Protein AF-A0A958GA60-F1 (afdb_monomer_lite)

Secondary structure (DSSP, 8-state):
--GGGHHHHHHHHHHGGG---HHHHHHHHHTHHHHHHHHHHHHHIIIII----EEE-TTS-EEE--TTTHHHHHH-S-HHHHHHHHHHHHHHHHHTHHHHHHHHHHHHHHHHHHHH-

Sequence (117 aa):
QLESYRHYLDNLLRSKAHVLPPEQERLLAMSGEIAQGPYHIFSMFNNADIKFPTITGEDGNKLEVTKGRYPRLMESDNRKVRKAAFQALYGTYGRWTNTLSATLSAAVKRDIFYARA

Foldseek 3Di:
DCPVCVVVVVVVVVCPVLDDDPVVVVVLVVCVVVLCVLVVVCCCCVPPNQFWAWDQDPVRDTDGQDPVCLVVQCVDPDPVSNVRSVCRVVVSVVVCVVVNVVSVVSNVVSVVVSVVD

Structure (mmCIF, N/CA/C/O backbone):
data_AF-A0A958GA60-F1
#
_entry.id   AF-A0A958GA60-F1
#
loop_
_atom_site.group_PDB
_atom_site.id
_atom_site.type_symbol
_atom_site.label_atom_id
_atom_site.label_alt_id
_atom_site.label_comp_id
_atom_site.label_asym_id
_atom_site.label_entity_id
_atom_site.label_seq_id
_atom_site.pdbx_PDB_ins_code
_atom_site.Cartn_x
_atom_site.Cartn_y
_atom_site.Cartn_z
_atom_site.occupancy
_atom_site.B_iso_or_equiv
_atom_site.auth_seq_id
_atom_site.auth_comp_id
_atom_site.auth_asym_id
_atom_site.auth_atom_id
_atom_site.pdbx_PDB_model_num
ATOM 1 N N . GLN A 1 1 ? 3.863 -25.000 -37.788 1.00 68.00 1 GLN A N 1
ATOM 2 C CA . GLN A 1 1 ? 4.550 -25.332 -36.517 1.00 68.00 1 GLN A CA 1
ATOM 3 C C . GLN A 1 1 ? 4.573 -24.158 -35.531 1.00 68.00 1 GLN A C 1
ATOM 5 O O . GLN A 1 1 ? 4.389 -24.409 -34.355 1.00 68.00 1 GLN A O 1
ATOM 10 N N . LEU A 1 2 ? 4.707 -22.893 -35.965 1.00 85.19 2 LEU A N 1
ATOM 11 C CA . LEU A 1 2 ? 4.644 -21.724 -35.060 1.00 85.19 2 LEU A CA 1
ATOM 12 C C . LEU A 1 2 ? 3.222 -21.219 -34.741 1.00 85.19 2 LEU A C 1
ATOM 14 O O . LEU A 1 2 ? 3.062 -20.314 -33.930 1.00 85.19 2 LEU A O 1
ATOM 18 N N . GLU A 1 3 ? 2.191 -21.816 -35.342 1.00 92.56 3 GLU A N 1
ATOM 19 C CA . GLU A 1 3 ? 0.797 -21.364 -35.226 1.00 92.56 3 GLU A CA 1
ATOM 20 C C . GLU A 1 3 ? 0.283 -21.317 -33.777 1.00 92.56 3 GLU A C 1
ATOM 22 O O . GLU A 1 3 ? -0.457 -20.405 -33.409 1.00 92.56 3 GLU A O 1
ATOM 27 N N . SER A 1 4 ? 0.736 -22.248 -32.930 1.00 95.19 4 SER A N 1
ATOM 28 C CA . SER A 1 4 ? 0.431 -22.288 -31.493 1.00 95.19 4 SER A CA 1
ATOM 29 C C . SER A 1 4 ? 1.071 -21.146 -30.696 1.00 95.19 4 SER A C 1
ATOM 31 O O . SER A 1 4 ? 0.593 -20.815 -29.616 1.00 95.19 4 SER A O 1
ATOM 33 N N . TYR A 1 5 ? 2.137 -20.532 -31.217 1.00 95.00 5 TYR A N 1
ATOM 34 C CA . TYR A 1 5 ? 2.871 -19.435 -30.578 1.00 95.00 5 TYR A CA 1
ATOM 35 C C . TYR A 1 5 ? 2.532 -18.066 -31.162 1.00 95.00 5 TYR A C 1
ATOM 37 O O . TYR A 1 5 ? 3.044 -17.062 -30.672 1.00 95.00 5 TYR A O 1
ATOM 45 N N . ARG A 1 6 ? 1.667 -18.006 -32.180 1.00 95.44 6 ARG A N 1
ATOM 46 C CA . ARG A 1 6 ? 1.301 -16.772 -32.886 1.00 95.44 6 ARG A CA 1
ATOM 47 C C . ARG A 1 6 ? 0.963 -15.627 -31.930 1.00 95.44 6 ARG A C 1
ATOM 49 O O . ARG A 1 6 ? 1.591 -14.585 -32.009 1.00 95.44 6 ARG A O 1
ATOM 56 N N . HIS A 1 7 ? 0.098 -15.859 -30.939 1.00 96.06 7 HIS A N 1
ATOM 57 C CA . HIS A 1 7 ? -0.260 -14.831 -29.953 1.00 96.06 7 HIS A CA 1
ATOM 58 C C . HIS A 1 7 ? 0.937 -14.313 -29.131 1.00 96.06 7 HIS A C 1
ATOM 60 O O . HIS A 1 7 ? 1.031 -13.122 -28.838 1.00 96.06 7 HIS A O 1
ATOM 66 N N . TYR A 1 8 ? 1.863 -15.197 -28.749 1.00 96.00 8 TYR A N 1
ATOM 67 C CA . TYR A 1 8 ? 3.080 -14.802 -28.038 1.00 96.00 8 TYR A CA 1
ATOM 68 C C . TYR A 1 8 ? 4.010 -13.983 -28.942 1.00 96.00 8 TYR A C 1
ATOM 70 O O . TYR A 1 8 ? 4.505 -12.941 -28.522 1.00 96.00 8 TYR A O 1
ATOM 78 N N . LEU A 1 9 ? 4.206 -14.421 -30.189 1.00 95.44 9 LEU A N 1
ATOM 79 C CA . LEU A 1 9 ? 5.051 -13.733 -31.166 1.00 95.44 9 LEU A CA 1
ATOM 80 C C . LEU A 1 9 ? 4.481 -12.360 -31.550 1.00 95.44 9 LEU A C 1
ATOM 82 O O . LEU A 1 9 ? 5.239 -11.396 -31.626 1.00 95.44 9 LEU A O 1
ATOM 86 N N . ASP A 1 10 ? 3.161 -12.241 -31.700 1.00 96.00 10 ASP A N 1
ATOM 87 C CA . ASP A 1 10 ? 2.483 -10.964 -31.948 1.00 96.00 10 ASP A CA 1
ATOM 88 C C . ASP A 1 10 ? 2.712 -9.984 -30.788 1.00 96.00 10 ASP A C 1
ATOM 90 O O . ASP A 1 10 ? 3.021 -8.811 -31.001 1.00 96.00 10 ASP A O 1
ATOM 94 N N . ASN A 1 11 ? 2.633 -10.467 -29.543 1.00 95.56 11 ASN A N 1
ATOM 95 C CA . ASN A 1 11 ? 2.946 -9.659 -28.366 1.00 95.56 11 ASN A CA 1
ATOM 96 C C . ASN A 1 11 ? 4.428 -9.277 -28.291 1.00 95.56 11 ASN A C 1
ATOM 98 O O . ASN A 1 11 ? 4.737 -8.132 -27.970 1.00 95.56 11 ASN A O 1
ATOM 102 N N . LEU A 1 12 ? 5.337 -10.198 -28.617 1.00 94.50 12 LEU A N 1
ATOM 103 C CA . LEU A 1 12 ? 6.774 -9.926 -28.649 1.00 94.50 12 LEU A CA 1
ATOM 104 C C . LEU A 1 12 ? 7.102 -8.817 -29.658 1.00 94.50 12 LEU A C 1
ATOM 106 O O . LEU A 1 12 ? 7.826 -7.876 -29.336 1.00 94.50 12 LEU A O 1
ATOM 110 N N . LEU A 1 13 ? 6.530 -8.895 -30.863 1.00 95.25 13 LEU A N 1
ATOM 111 C CA . LEU A 1 13 ? 6.695 -7.874 -31.897 1.00 95.25 13 LEU A CA 1
ATOM 112 C C . LEU A 1 13 ? 6.071 -6.538 -31.483 1.00 95.25 13 LEU A C 1
ATOM 114 O O . LEU A 1 13 ? 6.682 -5.494 -31.706 1.00 95.25 13 LEU A O 1
ATOM 118 N N . ARG A 1 14 ? 4.902 -6.562 -30.829 1.00 95.94 14 ARG A N 1
ATOM 119 C CA . ARG A 1 14 ? 4.254 -5.366 -30.269 1.00 95.94 14 ARG A CA 1
ATOM 120 C C . ARG A 1 14 ? 5.130 -4.673 -29.225 1.00 95.94 14 ARG A C 1
ATOM 122 O O . ARG A 1 14 ? 5.200 -3.449 -29.215 1.00 95.94 14 ARG A O 1
ATOM 129 N N . SER A 1 15 ? 5.824 -5.437 -28.384 1.00 94.69 15 SER A N 1
ATOM 130 C CA . SER A 1 15 ? 6.715 -4.901 -27.351 1.00 94.69 15 SER A CA 1
ATOM 131 C C . SER A 1 15 ? 8.065 -4.423 -27.878 1.00 94.69 15 SER A C 1
ATOM 133 O O . SER A 1 15 ? 8.784 -3.770 -27.134 1.00 94.69 15 SER A O 1
ATOM 135 N N . LYS A 1 16 ? 8.421 -4.687 -29.144 1.00 93.75 16 LYS A N 1
ATOM 136 C CA . LYS A 1 16 ? 9.751 -4.382 -29.705 1.00 93.75 16 LYS A CA 1
ATOM 137 C C . LYS A 1 16 ? 10.190 -2.923 -29.518 1.00 93.75 16 LYS A C 1
ATOM 139 O O . LYS A 1 16 ? 11.369 -2.681 -29.303 1.00 93.75 16 LYS A O 1
ATOM 144 N N . ALA A 1 17 ? 9.264 -1.964 -29.589 1.00 94.12 17 ALA A N 1
ATOM 145 C CA . ALA A 1 17 ? 9.556 -0.540 -29.377 1.00 94.12 17 ALA A CA 1
ATOM 146 C C . ALA A 1 17 ? 9.892 -0.179 -27.913 1.00 94.12 17 ALA A C 1
ATOM 148 O O . ALA A 1 17 ? 10.323 0.936 -27.642 1.00 94.12 17 ALA A O 1
ATOM 149 N N . HIS A 1 18 ? 9.684 -1.116 -26.989 1.00 94.50 18 HIS A N 1
ATOM 150 C CA . HIS A 1 18 ? 9.894 -0.989 -25.548 1.00 94.50 18 HIS A CA 1
ATOM 151 C C . HIS A 1 18 ? 10.945 -1.984 -25.025 1.00 94.50 18 HIS A C 1
ATOM 153 O O . HIS A 1 18 ? 10.990 -2.234 -23.827 1.00 94.50 18 HIS A O 1
ATOM 159 N N . VAL A 1 19 ? 11.739 -2.593 -25.915 1.00 94.06 19 VAL A N 1
ATOM 160 C CA . VAL A 1 19 ? 12.854 -3.478 -25.549 1.00 94.06 19 VAL A CA 1
ATOM 161 C C . VAL A 1 19 ? 14.160 -2.727 -25.777 1.00 94.06 19 VAL A C 1
ATOM 163 O O . VAL A 1 19 ? 14.422 -2.236 -26.878 1.00 94.06 19 VAL A O 1
ATOM 166 N N . LEU A 1 20 ? 14.976 -2.651 -24.735 1.00 94.06 20 LEU A N 1
ATOM 167 C CA . LEU A 1 20 ? 16.261 -1.968 -24.731 1.00 94.06 20 LEU A CA 1
ATOM 168 C C . LEU A 1 20 ? 17.372 -2.853 -25.329 1.00 94.06 20 LEU A C 1
ATOM 170 O O . LEU A 1 20 ? 17.202 -4.061 -25.534 1.00 94.06 20 LEU A O 1
ATOM 174 N N . PRO A 1 21 ? 18.556 -2.281 -25.609 1.00 96.69 21 PRO A N 1
ATOM 175 C CA . PRO A 1 21 ? 19.743 -3.067 -25.913 1.00 96.69 21 PRO A CA 1
ATOM 176 C C . PRO A 1 21 ? 20.060 -4.095 -24.807 1.00 96.69 21 PRO A C 1
ATOM 178 O O . PRO A 1 21 ? 19.843 -3.806 -23.627 1.00 96.69 21 PRO A O 1
ATOM 181 N N . PRO A 1 22 ? 20.649 -5.262 -25.140 1.00 96.38 22 PRO A N 1
ATOM 182 C CA . PRO A 1 22 ? 20.839 -6.367 -24.192 1.00 96.38 22 PRO A CA 1
ATOM 183 C C . PRO A 1 22 ? 21.553 -6.003 -22.883 1.00 96.38 22 PRO A C 1
ATOM 185 O O . PRO A 1 22 ? 21.222 -6.533 -21.825 1.00 96.38 22 PRO A O 1
ATOM 188 N N . GLU A 1 23 ? 22.531 -5.097 -22.934 1.00 96.56 23 GLU A N 1
ATOM 189 C CA . GLU A 1 23 ? 23.254 -4.644 -21.740 1.00 96.56 23 GLU A CA 1
ATOM 190 C C . GLU A 1 23 ? 22.358 -3.839 -20.789 1.00 96.56 23 GLU A C 1
ATOM 192 O O . GLU A 1 23 ? 22.453 -3.993 -19.572 1.00 96.56 23 GLU A O 1
ATOM 197 N N . GLN A 1 24 ? 21.448 -3.029 -21.336 1.00 96.19 24 GLN A N 1
ATOM 198 C CA . GLN A 1 24 ? 20.499 -2.226 -20.564 1.00 96.19 24 GLN A CA 1
ATOM 199 C C . GLN A 1 24 ? 19.382 -3.100 -19.990 1.00 96.19 24 GLN A C 1
ATOM 201 O O . GLN A 1 24 ? 19.098 -3.002 -18.800 1.00 96.19 24 GLN A O 1
ATOM 206 N N . GLU A 1 25 ? 18.838 -4.030 -20.784 1.00 96.00 25 GLU A N 1
ATOM 207 C CA . GLU A 1 25 ? 17.881 -5.042 -20.306 1.00 96.00 25 GLU A CA 1
ATOM 208 C C . GLU A 1 25 ? 18.456 -5.865 -19.152 1.00 96.00 25 GLU A C 1
ATOM 210 O O . GLU A 1 25 ? 17.782 -6.119 -18.156 1.00 96.00 25 GLU A O 1
ATOM 215 N N . ARG A 1 26 ? 19.738 -6.244 -19.236 1.00 96.69 26 ARG A N 1
ATOM 216 C CA . ARG A 1 26 ? 20.417 -6.962 -18.154 1.00 96.69 26 ARG A CA 1
ATOM 217 C C . ARG A 1 26 ? 20.460 -6.138 -16.867 1.00 96.69 26 ARG A C 1
ATOM 219 O O . ARG A 1 26 ? 20.187 -6.685 -15.800 1.00 96.69 26 ARG A O 1
ATOM 226 N N . LEU A 1 27 ? 20.792 -4.850 -16.951 1.00 95.19 27 LEU A N 1
ATOM 227 C CA . LEU A 1 27 ? 20.795 -3.957 -15.788 1.00 95.19 27 LEU A CA 1
ATOM 228 C C . LEU A 1 27 ? 19.385 -3.781 -15.210 1.00 95.19 27 LEU A C 1
ATOM 230 O O . LEU A 1 27 ? 19.209 -3.869 -13.993 1.00 95.19 27 LEU A O 1
ATOM 234 N N . LEU A 1 28 ? 18.381 -3.598 -16.071 1.00 95.69 28 LEU A N 1
ATOM 235 C CA . LEU A 1 28 ? 16.981 -3.485 -15.665 1.00 95.69 28 LEU A CA 1
ATOM 236 C C . LEU A 1 28 ? 16.507 -4.754 -14.950 1.00 95.69 28 LEU A C 1
ATOM 238 O O . LEU A 1 28 ? 15.951 -4.670 -13.855 1.00 95.69 28 LEU A O 1
ATOM 242 N N . ALA A 1 29 ? 16.816 -5.927 -15.504 1.00 95.44 29 ALA A N 1
ATOM 243 C CA . ALA A 1 29 ? 16.493 -7.218 -14.909 1.00 95.44 29 ALA A CA 1
ATOM 244 C C . ALA A 1 29 ? 17.169 -7.416 -13.543 1.00 95.44 29 ALA A C 1
ATOM 246 O O . ALA A 1 29 ? 16.525 -7.869 -12.597 1.00 95.44 29 ALA A O 1
ATOM 247 N N . MET A 1 30 ? 18.440 -7.021 -13.400 1.00 95.88 30 MET A N 1
ATOM 248 C CA . MET A 1 30 ? 19.154 -7.065 -12.116 1.00 95.88 30 MET A CA 1
ATOM 249 C C . MET A 1 30 ? 18.536 -6.132 -11.066 1.00 95.88 30 MET A C 1
ATOM 251 O O . MET A 1 30 ? 18.580 -6.434 -9.875 1.00 95.88 30 MET A O 1
ATOM 255 N N . SER A 1 31 ? 17.913 -5.027 -11.485 1.00 95.75 31 SER A N 1
ATOM 256 C CA . SER A 1 31 ? 17.184 -4.134 -10.575 1.00 95.75 31 SER A CA 1
ATOM 257 C C . SER A 1 31 ? 15.845 -4.713 -10.084 1.00 95.75 31 SER A C 1
ATOM 259 O O . SER A 1 31 ? 15.213 -4.147 -9.190 1.00 95.75 31 SER A O 1
ATOM 261 N N . GLY A 1 32 ? 15.407 -5.857 -10.622 1.00 95.31 32 GLY A N 1
ATOM 262 C CA . GLY A 1 32 ? 14.133 -6.490 -10.284 1.00 95.31 32 GLY A CA 1
ATOM 263 C C . GLY A 1 32 ? 13.977 -6.799 -8.794 1.00 95.31 32 GLY A C 1
ATOM 264 O O . GLY A 1 32 ? 12.933 -6.505 -8.215 1.00 95.31 32 GLY A O 1
ATOM 265 N N . GLU A 1 33 ? 15.016 -7.328 -8.146 1.00 93.19 33 GLU A N 1
ATOM 266 C CA . GLU A 1 33 ? 14.959 -7.699 -6.725 1.00 93.19 33 GLU A CA 1
ATOM 267 C C . GLU A 1 33 ? 14.757 -6.474 -5.820 1.00 93.19 33 GLU A C 1
ATOM 269 O O . GLU A 1 33 ? 13.831 -6.439 -5.006 1.00 93.19 33 GLU A O 1
ATOM 274 N N . ILE A 1 34 ? 15.553 -5.419 -6.024 1.00 95.38 34 ILE A N 1
ATOM 275 C CA . ILE A 1 34 ? 15.421 -4.167 -5.261 1.00 95.38 34 ILE A CA 1
ATOM 276 C C . ILE A 1 34 ? 14.077 -3.478 -5.538 1.00 95.38 34 ILE A C 1
ATOM 278 O O . ILE A 1 34 ? 13.463 -2.905 -4.636 1.00 95.38 34 ILE A O 1
ATOM 282 N N . ALA A 1 35 ? 13.569 -3.594 -6.766 1.00 96.25 35 ALA A N 1
ATOM 283 C CA . ALA A 1 35 ? 12.284 -3.055 -7.182 1.00 96.25 35 ALA A CA 1
ATOM 284 C C . ALA A 1 35 ? 11.084 -3.750 -6.507 1.00 96.25 35 ALA A C 1
ATOM 286 O O . ALA A 1 35 ? 10.018 -3.144 -6.371 1.00 96.25 35 ALA A O 1
ATOM 287 N N . GLN A 1 36 ? 11.225 -4.990 -6.032 1.00 96.88 36 GLN A N 1
ATOM 288 C CA . GLN A 1 36 ? 10.172 -5.659 -5.252 1.00 96.88 36 GLN A CA 1
ATOM 289 C C . GLN A 1 36 ? 10.130 -5.218 -3.782 1.00 96.88 36 GLN A C 1
ATOM 291 O O . GLN A 1 36 ? 9.123 -5.437 -3.104 1.00 96.88 36 GLN A O 1
ATOM 296 N N . GLY A 1 37 ? 11.172 -4.536 -3.295 1.00 97.88 37 GLY A N 1
ATOM 297 C CA . GLY A 1 37 ? 11.303 -4.102 -1.902 1.00 97.88 37 GLY A CA 1
ATOM 298 C C . GLY A 1 37 ? 10.054 -3.421 -1.320 1.00 97.88 37 GLY A C 1
ATOM 299 O O . GLY A 1 37 ? 9.554 -3.885 -0.293 1.00 97.88 37 GLY A O 1
ATOM 300 N N . PRO A 1 38 ? 9.483 -2.380 -1.962 1.00 98.06 38 PRO A N 1
ATOM 301 C CA . PRO A 1 38 ? 8.295 -1.699 -1.446 1.00 98.06 38 PRO A CA 1
ATOM 302 C C . PRO A 1 38 ? 7.094 -2.631 -1.238 1.00 98.06 38 PRO A C 1
ATOM 304 O O . PRO A 1 38 ? 6.401 -2.532 -0.225 1.00 98.06 38 PRO A O 1
ATOM 307 N N . TYR A 1 39 ? 6.868 -3.564 -2.167 1.00 97.88 39 TYR A N 1
ATOM 308 C CA . TYR A 1 39 ? 5.781 -4.534 -2.060 1.00 97.88 39 TYR A CA 1
ATOM 309 C C . TYR A 1 39 ? 6.009 -5.501 -0.893 1.00 97.88 39 TYR A C 1
ATOM 311 O O . TYR A 1 39 ? 5.106 -5.693 -0.078 1.00 97.88 39 TYR A O 1
ATOM 319 N N . HIS A 1 40 ? 7.215 -6.064 -0.766 1.00 98.12 40 HIS A N 1
ATOM 320 C CA . HIS A 1 40 ? 7.545 -6.983 0.327 1.00 98.12 40 HIS A CA 1
ATOM 321 C C . HIS A 1 40 ? 7.411 -6.315 1.699 1.00 98.12 40 HIS A C 1
ATOM 323 O O . HIS A 1 40 ? 6.775 -6.877 2.591 1.00 98.12 40 HIS A O 1
ATOM 329 N N . ILE A 1 41 ? 7.933 -5.092 1.844 1.00 98.12 41 ILE A N 1
ATOM 330 C CA . ILE A 1 41 ? 7.835 -4.310 3.084 1.00 98.12 41 ILE A CA 1
ATOM 331 C C . ILE A 1 41 ? 6.369 -4.077 3.453 1.00 98.12 41 ILE A C 1
ATOM 333 O O . ILE A 1 41 ? 5.966 -4.374 4.578 1.00 98.12 41 ILE A O 1
ATOM 337 N N . PHE A 1 42 ? 5.553 -3.592 2.510 1.00 98.06 42 PHE A N 1
ATOM 338 C CA . PHE A 1 42 ? 4.131 -3.377 2.766 1.00 98.06 42 PHE A CA 1
ATOM 339 C C . PHE A 1 42 ? 3.409 -4.683 3.106 1.00 98.06 42 PHE A C 1
ATOM 341 O O . PHE A 1 42 ? 2.605 -4.699 4.032 1.00 98.06 42 PHE A O 1
ATOM 348 N N . SER A 1 43 ? 3.680 -5.771 2.383 1.00 98.00 43 SER A N 1
ATOM 349 C CA . SER A 1 43 ? 3.017 -7.058 2.604 1.00 98.00 43 SER A CA 1
ATOM 350 C C . SER A 1 43 ? 3.297 -7.605 4.003 1.00 98.00 43 SER A C 1
ATOM 352 O O . SER A 1 43 ? 2.352 -7.938 4.718 1.00 98.00 43 SER A O 1
ATOM 354 N N . MET A 1 44 ? 4.565 -7.620 4.428 1.00 98.12 44 MET A N 1
ATOM 355 C CA . MET A 1 44 ? 4.956 -8.070 5.768 1.00 98.12 44 MET A CA 1
ATOM 356 C C . MET A 1 44 ? 4.353 -7.187 6.855 1.00 98.12 44 MET A C 1
ATOM 358 O O . MET A 1 44 ? 3.652 -7.689 7.735 1.00 98.12 44 MET A O 1
ATOM 362 N N . PHE A 1 45 ? 4.510 -5.867 6.725 1.00 97.75 45 PHE A N 1
ATOM 363 C CA . PHE A 1 45 ? 3.919 -4.916 7.661 1.00 97.75 45 PHE A CA 1
ATOM 364 C C . PHE A 1 45 ? 2.408 -5.131 7.787 1.00 97.75 45 PHE A C 1
ATOM 366 O O . PHE A 1 45 ? 1.864 -5.283 8.878 1.00 97.75 45 PHE A O 1
ATOM 373 N N . ASN A 1 46 ? 1.714 -5.155 6.651 1.00 96.50 46 ASN A N 1
ATOM 374 C CA . ASN A 1 46 ? 0.266 -5.153 6.614 1.00 96.50 46 ASN A CA 1
ATOM 375 C C . ASN A 1 46 ? -0.298 -6.508 7.056 1.00 96.50 46 ASN A C 1
ATOM 377 O O . ASN A 1 46 ? -1.357 -6.529 7.670 1.00 96.50 46 ASN A O 1
ATOM 381 N N . ASN A 1 47 ? 0.328 -7.634 6.717 1.00 94.88 47 ASN A N 1
ATOM 382 C CA . ASN A 1 47 ? -0.273 -8.959 6.908 1.00 94.88 47 ASN A CA 1
ATOM 383 C C . ASN A 1 47 ? 0.282 -9.735 8.105 1.00 94.88 47 ASN A C 1
ATOM 385 O O . ASN A 1 47 ? -0.438 -10.584 8.627 1.00 94.88 47 ASN A O 1
ATOM 389 N N . ALA A 1 48 ? 1.506 -9.449 8.550 1.00 94.69 48 ALA A N 1
ATOM 390 C CA . ALA A 1 48 ? 2.136 -10.150 9.668 1.00 94.69 48 ALA A CA 1
ATOM 391 C C . ALA A 1 48 ? 2.232 -9.268 10.924 1.00 94.69 48 ALA A C 1
ATOM 393 O O . ALA A 1 48 ? 1.791 -9.673 12.010 1.00 94.69 48 ALA A O 1
ATOM 394 N N . ASP A 1 49 ? 2.758 -8.051 10.765 1.00 95.75 49 ASP A N 1
ATOM 395 C CA . ASP A 1 49 ? 3.222 -7.260 11.909 1.00 95.75 49 ASP A CA 1
ATOM 396 C C . ASP A 1 49 ? 2.137 -6.369 12.509 1.00 95.75 49 ASP A C 1
ATOM 398 O O . ASP A 1 49 ? 2.033 -6.263 13.733 1.00 95.75 49 ASP A O 1
ATOM 402 N N . ILE A 1 50 ? 1.313 -5.725 11.674 1.00 96.00 50 ILE A N 1
ATOM 403 C CA . ILE A 1 50 ? 0.324 -4.754 12.149 1.00 96.00 50 ILE A CA 1
ATOM 404 C C . ILE A 1 50 ? -0.675 -5.420 13.108 1.00 96.00 50 ILE A C 1
ATOM 406 O O . ILE A 1 50 ? -1.317 -6.423 12.789 1.00 96.00 50 ILE A O 1
ATOM 410 N N . LYS A 1 51 ? -0.820 -4.836 14.300 1.00 95.25 51 LYS A N 1
ATOM 411 C CA . LYS A 1 51 ? -1.800 -5.242 15.315 1.00 95.25 51 LYS A CA 1
ATOM 412 C C . LYS A 1 51 ? -2.812 -4.131 15.529 1.00 95.25 51 LYS A C 1
ATOM 414 O O . LYS A 1 51 ? -2.448 -2.954 15.595 1.00 95.25 51 LYS A O 1
ATOM 419 N N . PHE A 1 52 ? -4.076 -4.508 15.659 1.00 96.69 52 PHE A N 1
ATOM 420 C CA . PHE A 1 52 ? -5.169 -3.573 15.901 1.00 96.69 52 PHE A CA 1
ATOM 421 C C . PHE A 1 52 ? -5.657 -3.704 17.346 1.00 96.69 52 PHE A C 1
ATOM 423 O O . PHE A 1 52 ? -5.507 -4.759 17.959 1.00 96.69 52 PHE A O 1
ATOM 430 N N . PRO A 1 53 ? -6.233 -2.638 17.921 1.00 96.56 53 PRO A N 1
ATOM 431 C CA . PRO A 1 53 ? -6.712 -2.687 19.289 1.00 96.56 53 PRO A CA 1
ATOM 432 C C . PRO A 1 53 ? -7.996 -3.517 19.414 1.00 96.56 53 PRO A C 1
ATOM 434 O O . PRO A 1 53 ? -8.738 -3.744 18.456 1.00 96.56 53 PRO A O 1
ATOM 437 N N . THR A 1 54 ? -8.278 -3.915 20.647 1.00 97.44 54 THR A N 1
ATOM 438 C CA . THR A 1 54 ? -9.516 -4.580 21.052 1.00 97.44 54 THR A CA 1
ATOM 439 C C . THR A 1 54 ? -10.643 -3.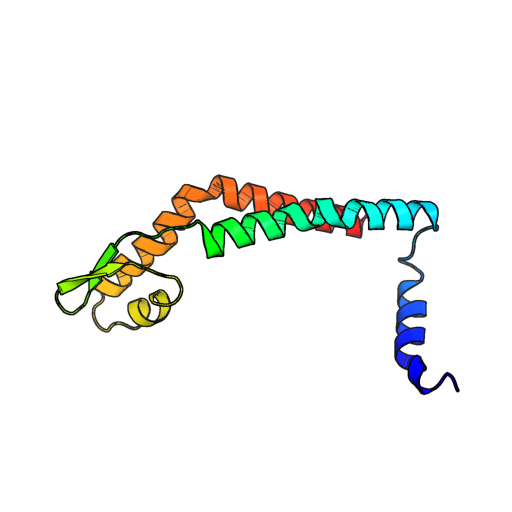566 21.245 1.00 97.44 54 THR A C 1
ATOM 441 O O . THR A 1 54 ? -10.425 -2.493 21.810 1.00 97.44 54 THR A O 1
ATOM 444 N N . ILE A 1 55 ? -11.858 -3.918 20.825 1.00 96.69 55 ILE A N 1
ATOM 445 C CA . ILE A 1 55 ? -13.084 -3.138 21.047 1.00 96.69 55 ILE A CA 1
ATOM 446 C C . ILE A 1 55 ? -14.100 -3.949 21.857 1.00 96.69 55 ILE A C 1
ATOM 448 O O . ILE A 1 55 ? -13.947 -5.157 22.026 1.00 96.69 55 ILE A O 1
ATOM 452 N N . THR A 1 56 ? -15.144 -3.289 22.352 1.00 95.75 56 THR A N 1
ATOM 453 C CA . THR A 1 56 ? -16.300 -3.960 22.962 1.00 95.75 56 THR A CA 1
ATOM 454 C C . THR A 1 56 ? -17.320 -4.316 21.878 1.00 95.75 56 THR A C 1
ATOM 456 O O . THR A 1 56 ? -17.707 -3.445 21.097 1.00 95.75 56 THR A O 1
ATOM 459 N N . GLY A 1 57 ? -17.726 -5.585 21.826 1.00 90.31 57 GLY A N 1
ATOM 460 C CA . GLY A 1 57 ? -18.725 -6.127 20.906 1.00 90.31 57 GLY A CA 1
ATOM 461 C C . GLY A 1 57 ? -20.169 -5.868 21.319 1.00 90.31 57 GLY A C 1
ATOM 462 O O . GLY A 1 57 ? -20.446 -5.164 22.290 1.00 90.31 57 GLY A O 1
ATOM 463 N N . GLU A 1 58 ? -21.098 -6.442 20.556 1.00 87.06 58 GLU A N 1
ATOM 464 C CA . GLU A 1 58 ? -22.543 -6.292 20.782 1.00 87.06 58 GLU A CA 1
ATOM 465 C C . GLU A 1 58 ? -23.013 -6.941 22.086 1.00 87.06 58 GLU A C 1
ATOM 467 O O . GLU A 1 58 ? -23.876 -6.400 22.770 1.00 87.06 58 GLU A O 1
ATOM 472 N N . ASP A 1 59 ? -22.393 -8.057 22.449 1.00 86.94 59 ASP A N 1
ATOM 473 C CA . ASP A 1 59 ? -22.623 -8.848 23.659 1.00 86.94 59 ASP A CA 1
ATOM 474 C C . ASP A 1 59 ? -21.861 -8.316 24.889 1.00 86.94 59 ASP A C 1
ATOM 476 O O . ASP A 1 59 ? -21.887 -8.925 25.956 1.00 86.94 59 ASP A O 1
ATOM 480 N N . GLY A 1 60 ? -21.160 -7.185 24.751 1.00 86.75 60 GLY A N 1
ATOM 481 C CA . GLY A 1 60 ? -20.312 -6.621 25.801 1.00 86.75 60 GLY A CA 1
ATOM 482 C C . GLY A 1 60 ? -18.936 -7.283 25.927 1.00 86.75 60 GLY A C 1
ATOM 483 O O . GLY A 1 60 ? -18.112 -6.813 26.717 1.00 86.75 60 GLY A O 1
ATOM 484 N N . ASN A 1 61 ? -18.635 -8.312 25.129 1.00 91.25 61 ASN A N 1
ATOM 485 C CA . ASN A 1 61 ? -17.343 -8.985 25.173 1.00 91.25 61 ASN A CA 1
ATOM 486 C C . ASN A 1 61 ? -16.259 -8.176 24.462 1.00 91.25 61 ASN A C 1
ATOM 488 O O . ASN A 1 61 ? -16.493 -7.469 23.479 1.00 91.25 61 ASN A O 1
ATOM 492 N N . LYS A 1 62 ? -15.028 -8.290 24.961 1.00 94.75 62 LYS A N 1
ATOM 493 C CA . LYS A 1 62 ? -13.864 -7.682 24.322 1.00 94.75 62 LYS A CA 1
ATOM 494 C C . LYS A 1 62 ? -13.395 -8.542 23.154 1.00 94.75 62 LYS A C 1
ATOM 496 O O . LYS A 1 62 ? -13.106 -9.722 23.326 1.00 94.75 62 LYS A O 1
ATOM 501 N N . LEU A 1 63 ? -13.263 -7.933 21.982 1.00 92.44 63 LEU A N 1
ATOM 502 C CA . LEU A 1 63 ? -12.840 -8.600 20.757 1.00 92.44 63 LEU A CA 1
ATOM 503 C C . LEU A 1 63 ? -11.745 -7.814 20.042 1.00 92.44 63 LEU A C 1
ATOM 505 O O . LEU A 1 63 ? -11.842 -6.602 19.853 1.00 92.44 63 LEU A O 1
ATOM 509 N N . GLU A 1 64 ? -10.673 -8.511 19.675 1.00 93.56 64 GLU A N 1
ATOM 510 C CA . GLU A 1 64 ? -9.606 -7.939 18.858 1.00 93.56 64 GLU A CA 1
ATOM 511 C C . GLU A 1 64 ? -10.141 -7.650 17.453 1.00 93.56 64 GLU A C 1
ATOM 513 O O . GLU A 1 64 ? -10.766 -8.522 16.827 1.00 93.56 64 GLU A O 1
ATOM 518 N N . VAL A 1 65 ? -9.888 -6.435 16.960 1.00 95.69 65 VAL A N 1
ATOM 519 C CA . VAL A 1 65 ? -10.118 -6.113 15.554 1.00 95.69 65 VAL A CA 1
ATOM 520 C C . VAL A 1 65 ? -9.068 -6.839 14.724 1.00 95.69 65 VAL A C 1
ATOM 522 O O . VAL A 1 65 ? -7.874 -6.740 14.958 1.00 95.69 65 VAL A O 1
ATOM 525 N N . THR A 1 66 ? -9.503 -7.562 13.706 1.00 95.19 66 THR A N 1
ATOM 526 C CA . THR A 1 66 ? -8.603 -8.132 12.703 1.00 95.19 66 THR A CA 1
ATOM 527 C C . THR A 1 66 ? -9.166 -7.823 11.333 1.00 95.19 66 THR A C 1
ATOM 529 O O . THR A 1 66 ? -10.361 -7.552 11.197 1.00 9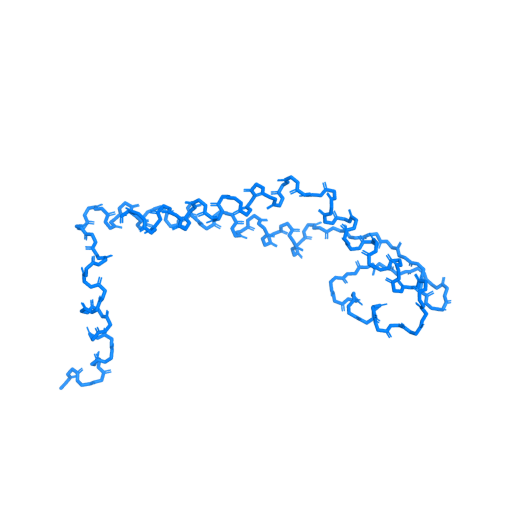5.19 66 THR A O 1
ATOM 532 N N . LYS A 1 67 ? -8.341 -7.912 10.289 1.00 93.69 67 LYS A N 1
ATOM 533 C CA . LYS A 1 67 ? -8.826 -7.731 8.914 1.00 93.69 67 LYS A CA 1
ATOM 534 C C . LYS A 1 67 ? -9.949 -8.704 8.550 1.00 93.69 67 LYS A C 1
ATOM 536 O O . LYS A 1 67 ? -10.862 -8.324 7.833 1.00 93.69 67 LYS A O 1
ATOM 541 N N . GLY A 1 68 ? -9.906 -9.931 9.079 1.00 94.75 68 GLY A N 1
ATOM 542 C CA . GLY A 1 68 ? -10.951 -10.933 8.856 1.00 94.75 68 GLY A CA 1
ATOM 543 C C . GLY A 1 68 ? -12.251 -10.653 9.618 1.00 94.75 68 GLY A C 1
ATOM 544 O O . GLY A 1 68 ? -13.328 -10.985 9.134 1.00 94.75 68 GLY A O 1
ATOM 545 N N . ARG A 1 69 ? -12.177 -10.021 10.798 1.00 94.62 69 ARG A N 1
ATOM 546 C CA . ARG A 1 69 ? -13.364 -9.653 11.592 1.00 94.62 69 ARG A CA 1
ATOM 547 C C . ARG A 1 69 ? -13.969 -8.316 11.179 1.00 94.62 69 ARG A C 1
ATOM 549 O O . ARG A 1 69 ? -15.166 -8.124 11.358 1.00 94.62 69 ARG A O 1
ATOM 556 N N . TYR A 1 70 ? -13.159 -7.404 10.645 1.00 96.50 70 TYR A N 1
ATOM 557 C CA . TYR A 1 70 ? -13.561 -6.029 10.365 1.00 96.50 70 TYR A CA 1
ATOM 558 C C . TYR A 1 70 ? -14.843 -5.904 9.51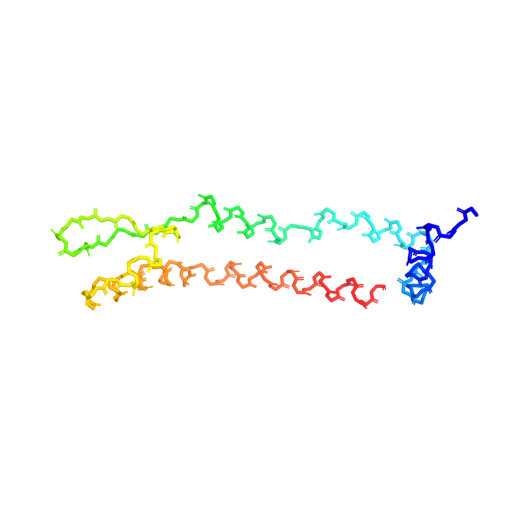9 1.00 96.50 70 TYR A C 1
ATOM 560 O O . TYR A 1 70 ? -15.717 -5.157 9.954 1.00 96.50 70 TYR A O 1
ATOM 568 N N . PRO A 1 71 ? -15.035 -6.647 8.405 1.00 96.94 71 PRO A N 1
ATOM 569 C CA . PRO A 1 71 ? -16.276 -6.565 7.631 1.00 96.94 71 PRO A CA 1
ATOM 570 C C . PRO A 1 71 ? -17.518 -6.886 8.471 1.00 96.94 71 PRO A C 1
ATOM 572 O O . PRO A 1 71 ? -18.432 -6.073 8.541 1.00 96.94 71 PRO A O 1
ATOM 575 N N . ARG A 1 72 ? -17.493 -7.991 9.229 1.00 95.25 72 ARG A N 1
ATOM 576 C CA . ARG A 1 72 ? -18.610 -8.381 10.107 1.00 95.25 72 ARG A CA 1
ATOM 577 C C . ARG A 1 72 ? -18.878 -7.347 11.200 1.00 95.25 72 ARG A C 1
ATOM 579 O O . ARG A 1 72 ? -20.023 -7.050 11.513 1.00 95.25 72 ARG A O 1
ATOM 586 N N . LEU A 1 73 ? -17.824 -6.761 11.772 1.00 96.00 73 LEU A N 1
ATOM 587 C CA . LEU A 1 73 ? -17.968 -5.691 12.766 1.00 96.00 73 LEU A CA 1
ATOM 588 C C . LEU A 1 73 ? -18.571 -4.412 12.172 1.00 96.00 73 LEU A C 1
ATOM 590 O O . LEU A 1 73 ? -19.215 -3.656 12.895 1.00 96.00 73 LEU A O 1
ATOM 594 N N . MET A 1 74 ? -18.368 -4.165 10.878 1.00 97.31 74 MET A N 1
ATOM 595 C CA . MET A 1 74 ? -18.984 -3.057 10.148 1.00 97.31 74 MET A CA 1
ATOM 596 C C . MET A 1 74 ? -20.422 -3.353 9.700 1.00 97.31 74 MET A C 1
ATOM 598 O O . MET A 1 74 ? -21.150 -2.410 9.407 1.00 97.31 74 MET A O 1
ATOM 602 N N . GLU A 1 75 ? -20.844 -4.615 9.690 1.00 96.69 75 GLU A N 1
ATOM 603 C CA . GLU A 1 75 ? -22.221 -5.049 9.395 1.00 96.69 75 GLU A CA 1
ATOM 604 C C . GLU A 1 75 ? -23.108 -5.143 10.647 1.00 96.69 75 GLU A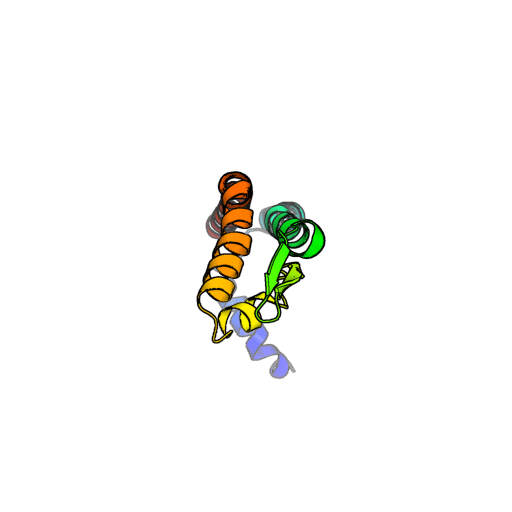 C 1
ATOM 606 O O . GLU A 1 75 ? -24.324 -5.198 10.521 1.00 96.69 75 GLU A O 1
ATOM 611 N N . SER A 1 76 ? -22.512 -5.112 11.843 1.00 95.69 76 SER A N 1
ATOM 612 C CA . SER A 1 76 ? -23.199 -5.047 13.143 1.00 95.69 76 SER A CA 1
ATOM 613 C C . SER A 1 76 ? -24.359 -4.046 13.147 1.00 95.69 76 SER A C 1
ATOM 615 O O . SER A 1 76 ? -24.178 -2.902 12.720 1.00 95.69 76 SER A O 1
ATOM 617 N N . ASP A 1 77 ? -25.507 -4.409 13.726 1.00 95.75 77 ASP A N 1
ATOM 618 C CA . ASP A 1 77 ? -26.656 -3.504 13.893 1.00 95.75 77 ASP A CA 1
ATOM 619 C C . ASP A 1 77 ? -26.344 -2.378 14.892 1.00 95.75 77 ASP A C 1
ATOM 621 O O . ASP A 1 77 ? -26.818 -1.237 14.775 1.00 95.75 77 ASP A O 1
ATOM 625 N N . ASN A 1 78 ? -25.439 -2.646 15.836 1.00 96.31 78 ASN A N 1
ATOM 626 C CA . ASN A 1 78 ? -25.010 -1.689 16.841 1.00 96.31 78 ASN A CA 1
ATOM 627 C C . ASN A 1 78 ? -24.026 -0.645 16.278 1.00 96.31 78 ASN A C 1
ATOM 629 O O . ASN A 1 78 ? -22.825 -0.874 16.112 1.00 96.31 78 ASN A O 1
ATOM 633 N N . ARG A 1 79 ? -24.505 0.593 16.103 1.00 96.56 79 ARG A N 1
ATOM 634 C CA . ARG A 1 79 ? -23.684 1.724 15.625 1.00 96.56 79 ARG A CA 1
ATOM 635 C C . ARG A 1 79 ? -22.415 1.968 16.454 1.00 96.56 79 ARG A C 1
ATOM 637 O O . ARG A 1 79 ? -21.419 2.437 15.900 1.00 96.56 79 ARG A O 1
ATOM 644 N N . LYS A 1 80 ? -22.427 1.693 17.765 1.00 96.75 80 LYS A N 1
ATOM 645 C CA . LYS A 1 80 ? -21.241 1.880 18.620 1.00 96.75 80 LYS A CA 1
ATOM 646 C C . LYS A 1 80 ? -20.132 0.892 18.253 1.00 96.75 80 LYS A C 1
ATOM 648 O O . LYS A 1 80 ? -18.978 1.308 18.201 1.00 96.75 80 LYS A O 1
ATOM 653 N N . VAL A 1 81 ? -20.485 -0.354 17.924 1.00 96.94 81 VAL A N 1
ATOM 654 C CA . VAL A 1 81 ? -19.538 -1.386 17.467 1.00 96.94 81 VAL A CA 1
ATOM 655 C C . VAL A 1 81 ? -18.928 -0.982 16.129 1.00 96.94 81 VAL A C 1
ATOM 657 O O . VAL A 1 81 ? -17.703 -0.901 16.031 1.00 96.94 81 VAL A O 1
ATOM 660 N N . ARG A 1 82 ? -19.753 -0.590 15.144 1.00 97.69 82 ARG A N 1
ATOM 661 C CA . ARG A 1 82 ? -19.262 -0.100 13.839 1.00 97.69 82 ARG A CA 1
ATOM 662 C C . ARG A 1 82 ? -18.294 1.079 13.990 1.00 97.69 82 ARG A C 1
ATOM 664 O O . ARG A 1 82 ? -17.211 1.088 13.407 1.00 97.69 82 ARG A O 1
ATOM 671 N N . LYS A 1 83 ? -18.653 2.071 14.818 1.00 98.06 83 LYS A N 1
ATOM 672 C CA . LYS A 1 83 ? -17.800 3.241 15.090 1.00 98.06 83 LYS A CA 1
ATOM 673 C C . LYS A 1 83 ? -16.465 2.831 15.717 1.00 98.06 83 LYS A C 1
ATOM 675 O O . LYS A 1 83 ? -15.422 3.299 15.266 1.00 98.06 83 LYS A O 1
ATOM 680 N N . ALA A 1 84 ? -16.496 1.971 16.735 1.00 97.69 84 ALA A N 1
ATOM 681 C CA . ALA A 1 84 ? -15.293 1.510 17.417 1.00 97.69 84 ALA A CA 1
ATOM 682 C C . ALA A 1 84 ? -14.381 0.705 16.477 1.00 97.69 84 ALA A C 1
ATOM 684 O O . ALA A 1 84 ? -13.179 0.956 16.445 1.00 97.69 84 ALA A O 1
ATOM 685 N N . ALA A 1 85 ? -14.943 -0.191 15.659 1.00 97.75 85 ALA A N 1
ATOM 686 C CA . ALA A 1 85 ? -14.196 -0.974 14.675 1.00 97.75 85 ALA A CA 1
ATOM 687 C C . ALA A 1 85 ? -13.510 -0.083 13.630 1.00 97.75 85 ALA A C 1
ATOM 689 O O . ALA A 1 85 ? -12.320 -0.251 13.358 1.00 97.75 85 ALA A O 1
ATOM 690 N N . PHE A 1 86 ? -14.230 0.903 13.084 1.00 98.06 86 PHE A N 1
ATOM 691 C CA . PHE A 1 86 ? -13.671 1.874 12.142 1.00 98.06 86 PHE A CA 1
ATOM 692 C C . PHE A 1 86 ? -12.502 2.653 12.755 1.00 98.06 86 PHE A C 1
ATOM 694 O O . PHE A 1 86 ? -11.420 2.713 12.171 1.00 98.06 86 PHE A O 1
ATOM 701 N N . GLN A 1 87 ? -12.698 3.213 13.952 1.00 98.19 87 GLN A N 1
ATOM 702 C CA . GLN A 1 87 ? -11.667 3.988 14.645 1.00 98.19 87 GLN A CA 1
ATOM 703 C C . GLN A 1 87 ? -10.453 3.129 15.024 1.00 98.19 87 GLN A C 1
ATOM 705 O O . GLN A 1 87 ? -9.322 3.597 14.913 1.00 98.19 87 GLN A O 1
ATOM 710 N N . ALA A 1 88 ? -10.665 1.871 15.416 1.00 97.75 88 ALA A N 1
ATOM 711 C CA . ALA A 1 88 ? -9.597 0.919 15.710 1.00 97.75 88 ALA A CA 1
ATOM 712 C C . ALA A 1 88 ? -8.730 0.624 14.477 1.00 97.75 88 ALA A C 1
ATOM 714 O O . ALA A 1 88 ? -7.499 0.710 14.550 1.00 97.75 88 ALA A O 1
ATOM 715 N N . LEU A 1 89 ? -9.364 0.308 13.343 1.00 97.62 89 LEU A N 1
ATOM 716 C CA . LEU A 1 89 ? -8.670 -0.034 12.104 1.00 97.62 89 LEU A CA 1
ATOM 717 C C . LEU A 1 89 ? -7.939 1.185 11.522 1.00 97.62 89 LEU A C 1
ATOM 719 O O . LEU A 1 89 ? -6.711 1.190 11.422 1.00 97.62 89 LEU A O 1
ATOM 723 N N . TYR A 1 90 ? -8.681 2.244 11.189 1.00 97.81 90 TYR A N 1
ATOM 724 C CA . TYR A 1 90 ? -8.121 3.429 10.535 1.00 97.81 90 TYR A CA 1
ATOM 725 C C . TYR A 1 90 ? -7.237 4.252 11.464 1.00 97.81 90 TYR A C 1
ATOM 727 O O . TYR A 1 90 ? -6.253 4.820 11.004 1.00 97.81 90 TYR A O 1
ATOM 735 N N . GLY A 1 91 ? -7.516 4.274 12.769 1.00 98.06 91 GLY A N 1
ATOM 736 C CA . GLY A 1 91 ? -6.619 4.897 13.741 1.00 98.06 91 GLY A CA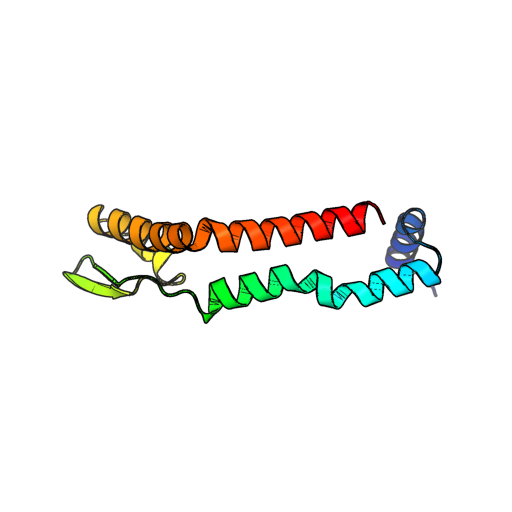 1
ATOM 737 C C . GLY A 1 91 ? -5.265 4.192 13.797 1.00 98.06 91 GLY A C 1
ATOM 738 O O . GLY A 1 91 ? -4.236 4.851 13.912 1.00 98.06 91 GLY A O 1
ATOM 739 N N . THR A 1 92 ? -5.238 2.863 13.648 1.00 97.75 92 THR A N 1
ATOM 740 C CA . THR A 1 92 ? -3.981 2.108 13.573 1.00 97.75 92 THR A CA 1
ATOM 741 C C . THR A 1 92 ? -3.222 2.427 12.294 1.00 97.75 92 THR A C 1
ATOM 743 O O . THR A 1 92 ? -2.063 2.814 12.388 1.00 97.75 92 THR A O 1
ATOM 746 N N . TYR A 1 93 ? -3.859 2.362 11.121 1.00 97.69 93 TYR A N 1
ATOM 747 C CA . TYR A 1 93 ? -3.217 2.775 9.865 1.00 97.69 93 TYR A CA 1
ATOM 748 C C . TYR A 1 93 ? -2.742 4.235 9.900 1.00 97.69 93 TYR A C 1
ATOM 750 O O . TYR A 1 93 ? -1.636 4.528 9.454 1.00 97.69 93 TYR A O 1
ATOM 758 N N . GLY A 1 94 ? -3.526 5.127 10.509 1.00 98.12 94 GLY A N 1
ATOM 759 C CA . GLY A 1 94 ? -3.196 6.539 10.685 1.00 98.12 94 GLY A CA 1
ATOM 760 C C . GLY A 1 94 ? -1.892 6.764 11.456 1.00 98.12 94 GLY A C 1
ATOM 761 O O . GLY A 1 94 ? -1.095 7.617 11.067 1.00 98.12 94 GLY A O 1
ATOM 762 N N . ARG A 1 95 ? -1.604 5.950 12.483 1.00 97.69 95 ARG A N 1
ATOM 763 C CA . ARG A 1 95 ? -0.316 6.006 13.208 1.00 97.69 95 ARG A CA 1
ATOM 764 C C . ARG A 1 95 ? 0.888 5.660 12.326 1.00 97.69 95 ARG A C 1
ATOM 766 O O . ARG A 1 95 ? 1.991 6.109 12.612 1.00 97.69 95 ARG A O 1
ATOM 773 N N . TRP A 1 96 ? 0.675 4.904 11.252 1.00 97.75 96 TRP A N 1
ATOM 774 C CA . TRP A 1 96 ? 1.710 4.467 10.311 1.00 97.75 96 TRP A CA 1
ATOM 775 C C . TRP A 1 96 ? 1.685 5.233 8.983 1.00 97.75 96 TRP A C 1
ATOM 777 O O . TRP A 1 96 ?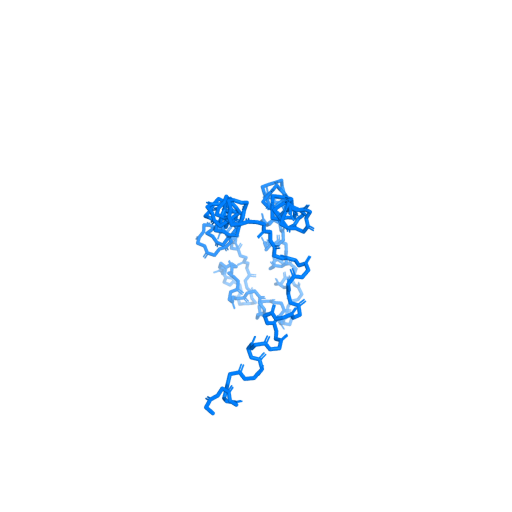 2.332 4.815 8.023 1.00 97.75 96 TRP A O 1
ATOM 787 N N . THR A 1 97 ? 0.970 6.363 8.916 1.00 98.00 97 THR A N 1
ATOM 788 C CA . THR A 1 97 ? 0.784 7.138 7.675 1.00 98.00 97 THR A CA 1
ATOM 789 C C . THR A 1 97 ? 2.107 7.453 6.984 1.00 98.00 97 THR A C 1
ATOM 791 O O . THR A 1 97 ? 2.224 7.243 5.780 1.00 98.00 97 THR A O 1
ATOM 794 N N . ASN A 1 98 ? 3.124 7.899 7.727 1.00 98.31 98 ASN A N 1
ATOM 795 C CA . ASN A 1 98 ? 4.422 8.256 7.147 1.00 98.31 98 ASN A CA 1
ATOM 796 C C . ASN A 1 98 ? 5.125 7.045 6.522 1.00 98.31 98 ASN A C 1
ATOM 798 O O . ASN A 1 98 ? 5.579 7.123 5.383 1.00 98.31 98 ASN A O 1
ATOM 802 N N . THR A 1 99 ? 5.167 5.914 7.232 1.00 97.75 99 THR A N 1
ATOM 803 C CA . THR A 1 99 ? 5.777 4.672 6.738 1.00 97.75 99 THR A CA 1
ATOM 804 C C . THR A 1 99 ? 5.067 4.180 5.484 1.00 97.75 99 THR A C 1
ATOM 806 O O . THR A 1 99 ? 5.709 3.962 4.462 1.00 97.75 99 THR A O 1
ATOM 809 N N . LEU A 1 100 ? 3.736 4.087 5.524 1.00 98.00 100 LEU A N 1
ATOM 810 C CA . LEU A 1 100 ? 2.929 3.634 4.390 1.00 98.00 100 LEU A CA 1
ATOM 811 C C . LEU A 1 100 ? 3.055 4.568 3.181 1.00 98.00 100 LEU A C 1
ATOM 813 O O . LEU A 1 100 ? 3.163 4.096 2.050 1.00 98.00 100 LEU A O 1
ATOM 817 N N . SER A 1 101 ? 3.105 5.882 3.416 1.00 98.38 101 SER A N 1
ATOM 818 C CA . SER A 1 101 ? 3.300 6.875 2.354 1.00 98.38 101 SER A CA 1
ATOM 819 C C . SER A 1 101 ? 4.684 6.758 1.722 1.00 98.38 101 SER A C 1
ATOM 821 O O . SER A 1 101 ? 4.804 6.818 0.500 1.00 98.38 101 SER A O 1
ATOM 823 N N . ALA A 1 102 ? 5.730 6.543 2.525 1.00 98.62 102 ALA A N 1
ATOM 824 C CA . ALA A 1 102 ? 7.083 6.327 2.023 1.00 98.62 102 ALA A CA 1
ATOM 825 C C . ALA A 1 102 ? 7.179 5.037 1.194 1.00 98.62 102 ALA A C 1
ATOM 827 O O . ALA A 1 102 ? 7.738 5.055 0.096 1.00 98.62 102 ALA A O 1
ATOM 828 N N . THR A 1 103 ? 6.580 3.939 1.669 1.00 98.25 103 THR A N 1
ATOM 829 C CA . THR A 1 103 ? 6.540 2.665 0.939 1.00 98.25 103 THR A CA 1
ATOM 830 C C . THR A 1 103 ? 5.789 2.799 -0.388 1.00 98.25 103 THR A C 1
ATOM 832 O O . THR A 1 103 ? 6.298 2.372 -1.423 1.00 98.25 103 THR A O 1
ATOM 835 N N . LEU A 1 104 ? 4.625 3.456 -0.398 1.00 98.50 104 LEU A N 1
ATOM 836 C CA . LEU A 1 104 ? 3.879 3.712 -1.632 1.00 98.50 104 LEU A CA 1
ATOM 837 C C . LEU A 1 104 ? 4.653 4.628 -2.588 1.00 98.50 104 LEU A C 1
ATOM 839 O O . LEU A 1 104 ? 4.728 4.350 -3.782 1.00 98.50 104 LEU A O 1
ATOM 843 N N . SER A 1 105 ? 5.277 5.692 -2.074 1.00 98.62 105 SER A N 1
ATOM 844 C CA . SER A 1 105 ? 6.100 6.594 -2.885 1.00 98.62 105 SER A CA 1
ATOM 845 C C . SER A 1 105 ? 7.254 5.850 -3.560 1.00 98.62 105 SER A C 1
ATOM 847 O O . SER A 1 105 ? 7.534 6.094 -4.732 1.00 98.62 105 SER A O 1
ATOM 849 N N . ALA A 1 106 ? 7.895 4.912 -2.859 1.00 98.31 106 ALA A N 1
ATOM 850 C CA . ALA A 1 106 ? 8.941 4.075 -3.435 1.00 98.31 106 ALA A CA 1
ATOM 851 C C . ALA A 1 106 ? 8.409 3.168 -4.561 1.00 98.31 106 ALA A C 1
ATOM 853 O O . ALA A 1 106 ? 9.055 3.065 -5.602 1.00 98.31 106 ALA A O 1
ATOM 854 N N . ALA A 1 107 ? 7.218 2.577 -4.401 1.00 98.38 107 ALA A N 1
ATOM 855 C CA . ALA A 1 107 ? 6.574 1.785 -5.454 1.00 98.38 107 ALA A CA 1
ATOM 856 C C . ALA A 1 107 ? 6.255 2.630 -6.702 1.00 98.38 107 ALA A C 1
ATOM 858 O O . ALA A 1 107 ? 6.579 2.232 -7.816 1.00 98.38 107 ALA A O 1
ATOM 859 N N . VAL A 1 108 ? 5.719 3.841 -6.519 1.00 98.44 108 VAL A N 1
ATOM 860 C CA . VAL A 1 108 ? 5.446 4.765 -7.635 1.00 98.44 108 VAL A CA 1
ATOM 861 C C . VAL A 1 108 ? 6.740 5.192 -8.332 1.00 98.44 108 VAL A C 1
ATOM 863 O O . VAL A 1 108 ? 6.806 5.218 -9.557 1.00 98.44 108 VAL A O 1
ATOM 866 N N . LYS A 1 109 ? 7.798 5.502 -7.574 1.00 98.06 109 LYS A N 1
ATOM 867 C CA . LYS A 1 109 ? 9.107 5.859 -8.148 1.00 98.06 109 LYS A CA 1
ATOM 868 C C . LYS A 1 109 ? 9.720 4.710 -8.944 1.00 98.06 109 LYS A C 1
ATOM 870 O O . LYS A 1 109 ? 10.306 4.964 -9.991 1.00 98.06 109 LYS A O 1
ATOM 875 N N . ARG A 1 110 ? 9.560 3.469 -8.477 1.00 97.31 110 ARG A N 1
ATOM 876 C CA . ARG A 1 110 ? 9.935 2.269 -9.232 1.00 97.31 110 ARG A CA 1
ATOM 877 C C . ARG A 1 110 ? 9.178 2.199 -10.557 1.00 97.31 110 ARG A C 1
ATOM 879 O O . ARG A 1 110 ? 9.810 2.010 -11.587 1.00 97.31 110 ARG A O 1
ATOM 886 N N . ASP A 1 111 ? 7.860 2.378 -10.550 1.00 97.81 111 ASP A N 1
ATOM 887 C CA . ASP A 1 111 ? 7.060 2.315 -11.782 1.00 97.81 111 ASP A CA 1
ATOM 888 C C . ASP A 1 111 ? 7.473 3.415 -12.773 1.00 97.81 111 ASP A C 1
ATOM 890 O O . ASP A 1 111 ? 7.632 3.156 -13.964 1.00 97.81 111 ASP A O 1
ATOM 894 N N . ILE A 1 112 ? 7.744 4.626 -12.272 1.00 98.06 112 ILE A N 1
ATOM 895 C CA . ILE A 1 112 ? 8.286 5.734 -13.072 1.00 98.06 112 ILE A CA 1
ATOM 896 C C . ILE A 1 112 ? 9.660 5.387 -13.659 1.00 98.06 112 ILE A C 1
ATOM 898 O O . ILE A 1 112 ? 9.930 5.757 -14.799 1.00 98.06 112 ILE A O 1
ATOM 902 N N . PHE A 1 113 ? 10.528 4.714 -12.900 1.00 96.50 113 PHE A N 1
ATOM 903 C CA . PHE A 1 113 ? 11.837 4.279 -13.384 1.00 96.50 113 PHE A CA 1
ATOM 904 C C . PHE A 1 113 ? 11.692 3.316 -14.568 1.00 96.50 113 PHE A C 1
ATOM 906 O O . PHE A 1 113 ? 12.203 3.626 -15.637 1.00 96.50 113 PHE A O 1
ATOM 913 N N . TYR A 1 114 ? 10.923 2.229 -14.434 1.00 95.94 114 TYR A N 1
ATOM 914 C CA . TYR A 1 114 ? 10.728 1.263 -15.528 1.00 95.94 114 TYR A CA 1
ATOM 915 C C . TYR A 1 114 ? 9.982 1.839 -16.736 1.00 95.94 114 TYR A C 1
ATOM 917 O O . TYR A 1 114 ? 10.197 1.386 -17.851 1.00 95.94 114 TYR A O 1
ATOM 925 N N . ALA A 1 115 ? 9.112 2.831 -16.537 1.00 96.25 115 ALA A N 1
ATOM 926 C CA . ALA A 1 115 ? 8.413 3.486 -17.641 1.00 96.25 115 ALA A CA 1
ATOM 927 C C . ALA A 1 115 ? 9.307 4.438 -18.458 1.00 96.25 115 ALA A C 1
ATOM 929 O O . ALA A 1 115 ? 8.955 4.779 -19.585 1.00 96.25 115 ALA A O 1
ATOM 930 N N . ARG A 1 116 ? 10.403 4.932 -17.869 1.00 93.81 116 ARG A N 1
ATOM 931 C CA . ARG A 1 116 ? 11.324 5.896 -18.499 1.00 93.81 116 ARG A CA 1
ATOM 932 C C . ARG A 1 116 ? 12.630 5.274 -18.980 1.00 93.81 116 ARG A C 1
ATOM 934 O O . ARG A 1 116 ? 13.331 5.940 -19.740 1.00 93.81 116 ARG A O 1
ATOM 941 N N . ALA A 1 117 ? 12.985 4.120 -18.425 1.00 84.38 117 ALA A N 1
ATOM 942 C CA . ALA A 1 117 ? 14.226 3.424 -18.717 1.00 84.38 117 ALA A CA 1
ATOM 943 C C . ALA A 1 117 ? 14.241 2.817 -20.120 1.00 84.38 117 ALA A C 1
ATOM 945 O O . ALA A 1 117 ? 13.156 2.648 -20.723 1.00 84.38 117 ALA A O 1
#

pLDDT: mean 95.66, std 3.68, range [68.0, 98.62]

Radius of gyration: 22.77 Å; chains: 1; bounding box: 50×34×62 Å